Protein AF-C0D9E1-F1 (afdb_monomer_lite)

pLDDT: mean 73.82, std 11.69, range [39.16, 91.38]

Secondary structure (DSSP, 8-state):
----TTTS-HHHHHHHHHHHHHHHHHHHHHHHHHHHHHHHHHHHHHHHHHHHHHHHHHHHHHHHHHHHHHHHHHHHHHHHHTT-HHHHHHHHHHHHHHHH-

InterPro domains:
  IPR002528 Multi antimicrobial extrusion protein [PF01554] (20-98)
  IPR050222 Multi Antimicrobial Extrusion (MATE) [PTHR43298] (8-98)

Structure (mmCIF, N/CA/C/O backbone):
data_AF-C0D9E1-F1
#
_entry.id   AF-C0D9E1-F1
#
loop_
_atom_site.group_PDB
_atom_site.id
_atom_site.type_symbol
_atom_site.label_atom_id
_atom_site.label_alt_id
_atom_site.label_comp_id
_atom_site.label_asym_id
_atom_site.label_entity_id
_atom_site.label_seq_id
_atom_site.pdbx_PDB_ins_code
_atom_site.Cartn_x
_atom_site.Cartn_y
_atom_site.Cartn_z
_atom_site.occupancy
_atom_site.B_iso_or_equiv
_atom_site.auth_seq_id
_atom_site.auth_comp_id
_atom_site.auth_asym_id
_atom_site.auth_atom_id
_atom_site.pdbx_PDB_model_num
ATOM 1 N N . MET A 1 1 ? -19.205 -10.782 11.138 1.00 39.16 1 MET A N 1
ATOM 2 C CA . MET A 1 1 ? -18.779 -11.457 12.380 1.00 39.16 1 MET A CA 1
ATOM 3 C C . MET A 1 1 ? -17.607 -10.649 12.913 1.00 39.16 1 MET A C 1
ATOM 5 O O . MET A 1 1 ? -16.546 -10.684 12.308 1.00 39.16 1 MET A O 1
ATOM 9 N N . VAL A 1 2 ? -17.841 -9.777 13.895 1.00 44.69 2 VAL A N 1
ATOM 10 C CA . VAL A 1 2 ? -16.774 -8.955 14.487 1.00 44.69 2 VAL A CA 1
ATOM 11 C C . VAL A 1 2 ? -16.062 -9.864 15.479 1.00 44.69 2 VAL A C 1
ATOM 13 O O . VAL A 1 2 ? -16.632 -10.196 16.511 1.00 44.69 2 VAL A O 1
ATOM 16 N N . THR A 1 3 ? -14.894 -10.379 15.100 1.00 47.94 3 THR A N 1
ATOM 17 C CA . THR A 1 3 ? -14.105 -11.274 15.949 1.00 47.94 3 THR A CA 1
ATOM 18 C C . THR A 1 3 ? -13.594 -10.463 17.134 1.00 47.94 3 THR A C 1
ATOM 20 O O . THR A 1 3 ? -12.761 -9.574 16.969 1.00 47.94 3 THR A O 1
ATOM 23 N N . ASP A 1 4 ? -14.163 -10.716 18.306 1.00 47.62 4 ASP A N 1
ATOM 24 C CA . ASP A 1 4 ? -13.834 -10.027 19.546 1.00 47.62 4 ASP A CA 1
ATOM 25 C C . ASP A 1 4 ? -12.424 -10.450 19.988 1.00 47.62 4 ASP A C 1
ATOM 27 O O . ASP A 1 4 ? -12.189 -11.595 20.373 1.00 47.62 4 ASP A O 1
ATOM 31 N N . LEU A 1 5 ? -11.462 -9.530 19.881 1.00 58.06 5 LEU A N 1
ATOM 32 C CA . LEU A 1 5 ? -10.038 -9.762 20.166 1.00 58.06 5 LEU A CA 1
ATOM 33 C C . LEU A 1 5 ? -9.748 -9.977 21.666 1.00 58.06 5 LEU A C 1
ATOM 35 O O . LEU A 1 5 ? -8.593 -10.126 22.054 1.00 58.06 5 LEU A O 1
ATOM 39 N N . THR A 1 6 ? -10.789 -9.968 22.503 1.00 56.75 6 THR A N 1
ATOM 40 C CA . THR A 1 6 ? -10.709 -9.978 23.969 1.00 56.75 6 THR A CA 1
ATOM 41 C C . THR A 1 6 ? -11.094 -11.319 24.607 1.00 56.75 6 THR A C 1
ATOM 43 O O . THR A 1 6 ? -10.997 -11.449 25.824 1.00 56.75 6 THR A O 1
ATOM 46 N N . THR A 1 7 ? -11.549 -12.308 23.823 1.00 56.34 7 THR A N 1
ATOM 47 C CA . THR A 1 7 ? -12.130 -13.563 24.356 1.00 56.34 7 THR A CA 1
ATOM 48 C C . THR A 1 7 ? -11.376 -14.845 23.993 1.00 56.34 7 THR A C 1
ATOM 50 O O . THR A 1 7 ? -11.486 -15.822 24.727 1.00 56.34 7 THR A O 1
ATOM 53 N N . GLU A 1 8 ? -10.570 -14.856 22.927 1.00 54.84 8 GLU A N 1
ATOM 54 C CA . GLU A 1 8 ? -9.747 -16.012 22.538 1.00 54.84 8 GLU A CA 1
ATOM 55 C C . GLU A 1 8 ? -8.259 -15.744 22.802 1.00 54.84 8 GLU A C 1
ATOM 57 O O . GLU A 1 8 ? -7.779 -14.616 22.691 1.00 54.84 8 GLU A O 1
ATOM 62 N N . HIS A 1 9 ? -7.526 -16.807 23.137 1.00 62.59 9 HIS A N 1
ATOM 63 C CA . HIS A 1 9 ? -6.083 -16.799 23.368 1.00 62.59 9 HIS A CA 1
ATOM 64 C C . HIS A 1 9 ? -5.336 -16.042 22.239 1.00 62.59 9 HIS A C 1
ATOM 66 O O . HIS A 1 9 ? -5.494 -16.392 21.060 1.00 62.59 9 HIS A O 1
ATOM 72 N N . PRO A 1 10 ? -4.558 -14.986 22.560 1.00 66.44 10 PRO A N 1
ATOM 73 C CA . PRO A 1 10 ? -4.027 -14.037 21.577 1.00 66.44 10 PRO A CA 1
ATOM 74 C C . PRO A 1 10 ? -3.157 -14.691 20.499 1.00 66.44 10 PRO A C 1
ATOM 76 O O . PRO A 1 10 ? -3.138 -14.221 19.365 1.00 66.44 10 PRO A O 1
ATOM 79 N N . ASP A 1 11 ? -2.506 -15.809 20.807 1.00 69.94 11 ASP A N 1
ATOM 80 C CA . ASP A 1 11 ? -1.727 -16.623 19.878 1.00 69.94 11 ASP A CA 1
ATOM 81 C C . ASP A 1 11 ? -2.571 -17.163 18.710 1.00 69.94 11 ASP A C 1
ATOM 83 O O . ASP A 1 11 ? -2.190 -16.987 17.552 1.00 69.94 11 ASP A O 1
ATOM 87 N N . LYS A 1 12 ? -3.756 -17.734 18.958 1.00 70.25 12 LYS A N 1
ATOM 88 C CA . LYS A 1 12 ? -4.616 -18.283 17.889 1.00 70.25 12 LYS A CA 1
ATOM 89 C C . LYS A 1 12 ? -5.127 -17.215 16.928 1.00 70.25 12 LYS A C 1
ATOM 91 O O . LYS A 1 12 ? -5.169 -17.440 15.716 1.00 70.25 12 LYS A O 1
ATOM 96 N N . ILE A 1 13 ? -5.520 -16.061 17.464 1.00 73.38 13 ILE A N 1
ATOM 97 C CA . ILE A 1 13 ? -5.987 -14.927 16.662 1.00 73.38 13 ILE A CA 1
ATOM 98 C C . ILE A 1 13 ? -4.833 -14.387 15.818 1.00 73.38 13 ILE A C 1
ATOM 100 O O . ILE A 1 13 ? -5.008 -14.171 14.616 1.00 73.38 13 ILE A O 1
ATOM 104 N N . LEU A 1 14 ? -3.661 -14.207 16.436 1.00 76.38 14 LEU A N 1
ATOM 105 C CA . LEU A 1 14 ? -2.480 -13.692 15.760 1.00 76.38 14 LEU A CA 1
ATOM 106 C C . LEU A 1 14 ? -2.113 -14.593 14.582 1.00 76.38 14 LEU A C 1
ATOM 108 O O . LEU A 1 14 ? -2.024 -14.096 13.467 1.00 76.38 14 LEU A O 1
ATOM 112 N N . TRP A 1 15 ? -2.009 -15.911 14.791 1.00 79.31 15 TRP A N 1
ATOM 113 C CA . TRP A 1 15 ? -1.710 -16.875 13.726 1.00 79.31 15 TRP A CA 1
ATOM 114 C C . TRP A 1 15 ? -2.765 -16.880 12.615 1.00 79.31 15 TRP A C 1
ATOM 116 O O . TRP A 1 15 ? -2.409 -16.959 11.439 1.00 79.31 15 TRP A O 1
ATOM 126 N N . ARG A 1 16 ? -4.054 -16.741 12.952 1.00 80.56 16 ARG A N 1
ATOM 127 C CA . ARG A 1 16 ? -5.148 -16.722 11.969 1.00 80.56 16 ARG A CA 1
ATOM 128 C C . ARG A 1 16 ? -5.216 -15.434 11.144 1.00 80.56 16 ARG A C 1
ATOM 130 O O . ARG A 1 16 ? -5.728 -15.485 10.030 1.00 80.56 16 ARG A O 1
ATOM 137 N N . PHE A 1 17 ? -4.696 -14.316 11.653 1.00 79.44 17 PHE A N 1
ATOM 138 C CA . PHE A 1 17 ? -4.537 -13.069 10.893 1.00 79.44 17 PHE A CA 1
ATOM 139 C C . PHE A 1 17 ? -3.194 -12.996 10.151 1.00 79.44 17 PHE A C 1
ATOM 141 O O . PHE A 1 17 ? -3.153 -12.535 9.010 1.00 79.44 17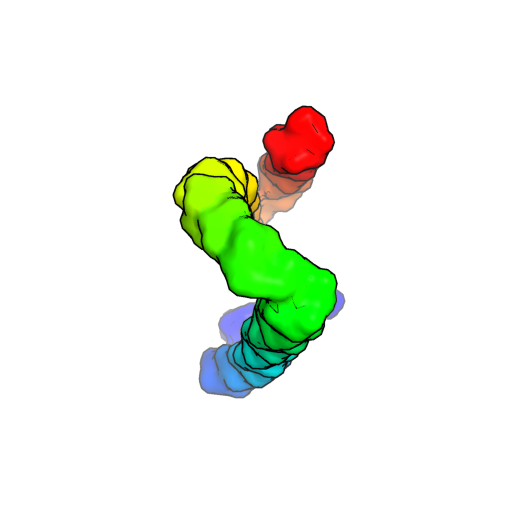 PHE A O 1
ATOM 148 N N . LEU A 1 18 ? -2.109 -13.480 10.761 1.00 82.44 18 LEU A N 1
ATOM 149 C CA . LEU A 1 18 ? -0.765 -13.481 10.177 1.00 82.44 18 LEU A CA 1
ATOM 150 C C . LEU A 1 18 ? -0.672 -14.385 8.957 1.00 82.44 18 LEU A C 1
ATOM 152 O O . LEU A 1 18 ? -0.154 -13.943 7.943 1.00 82.44 18 LEU A O 1
ATOM 156 N N . LEU A 1 19 ? -1.184 -15.619 9.024 1.00 85.12 19 LEU A N 1
ATOM 157 C CA . LEU A 1 19 ? -1.130 -16.564 7.901 1.00 85.12 19 LEU A CA 1
ATOM 158 C C . LEU A 1 19 ? -1.678 -15.973 6.592 1.00 85.12 19 LEU A C 1
ATOM 160 O O . LEU A 1 19 ? -0.931 -15.920 5.614 1.00 85.12 19 LEU A O 1
ATOM 164 N N . PRO A 1 20 ? -2.934 -15.488 6.538 1.00 84.81 20 PRO A N 1
ATOM 165 C CA . PRO A 1 20 ? -3.468 -14.907 5.311 1.00 84.81 20 PRO A CA 1
ATOM 166 C C . PRO A 1 20 ? -2.746 -13.612 4.916 1.00 84.81 20 PRO A C 1
ATOM 168 O O . PRO A 1 20 ? -2.545 -13.377 3.727 1.00 84.81 20 PRO A O 1
ATOM 171 N N . MET A 1 21 ? -2.301 -12.798 5.880 1.00 86.12 21 MET A N 1
ATOM 172 C CA . MET A 1 21 ? -1.539 -11.577 5.598 1.00 86.12 21 MET A CA 1
ATOM 173 C C . MET A 1 21 ? -0.177 -11.887 4.958 1.00 86.12 21 MET A C 1
ATOM 175 O O . MET A 1 21 ? 0.172 -11.294 3.941 1.00 86.12 21 MET A O 1
ATOM 179 N N . MET A 1 22 ? 0.568 -12.850 5.503 1.00 86.81 22 MET A N 1
ATOM 180 C CA . MET A 1 22 ? 1.854 -13.294 4.961 1.00 86.81 22 MET A CA 1
ATOM 181 C C . MET A 1 22 ? 1.694 -13.858 3.555 1.00 86.81 22 MET A C 1
ATOM 183 O O . MET A 1 22 ? 2.451 -13.494 2.660 1.00 86.81 22 MET A O 1
ATOM 187 N N . VAL A 1 23 ? 0.680 -14.701 3.345 1.00 90.94 23 VAL A N 1
ATOM 188 C CA . VAL A 1 23 ? 0.356 -15.241 2.022 1.00 90.94 23 VAL A CA 1
ATOM 189 C C . VAL A 1 23 ? 0.070 -14.100 1.042 1.00 90.94 23 VAL A C 1
ATOM 191 O O . VAL A 1 23 ? 0.670 -14.064 -0.028 1.00 90.94 23 VAL A O 1
ATOM 194 N N . SER A 1 24 ? -0.754 -13.119 1.425 1.00 89.81 24 SER A N 1
ATOM 195 C CA . SER A 1 24 ? -1.048 -11.945 0.591 1.00 89.81 24 SER A CA 1
ATOM 196 C C . SER A 1 24 ? 0.213 -11.173 0.188 1.00 89.81 24 SER A C 1
ATOM 198 O O . SER A 1 24 ? 0.368 -10.831 -0.983 1.00 89.81 24 SER A O 1
ATOM 200 N N . VAL A 1 25 ? 1.126 -10.915 1.130 1.00 88.69 25 VAL A N 1
ATOM 201 C CA . VAL A 1 25 ? 2.380 -10.190 0.856 1.00 88.69 25 VAL A CA 1
ATOM 202 C C . VAL A 1 25 ? 3.306 -11.001 -0.057 1.00 88.69 25 VAL A C 1
ATOM 204 O O . VAL A 1 25 ? 3.913 -10.444 -0.970 1.00 88.69 25 VAL A O 1
ATOM 207 N N . ILE A 1 26 ? 3.385 -12.321 0.140 1.00 91.38 26 ILE A N 1
ATOM 208 C CA . ILE A 1 26 ? 4.170 -13.220 -0.718 1.00 91.38 26 ILE A CA 1
ATOM 209 C C . ILE A 1 26 ? 3.625 -13.211 -2.149 1.00 91.38 26 ILE A C 1
ATOM 211 O O . ILE A 1 26 ? 4.403 -13.064 -3.090 1.00 91.38 26 ILE A O 1
ATOM 215 N N . PHE A 1 27 ? 2.304 -13.306 -2.326 1.00 90.88 27 PHE A N 1
ATOM 216 C CA . PHE A 1 27 ? 1.670 -13.212 -3.645 1.00 90.88 27 PHE A CA 1
ATOM 217 C C . PHE A 1 27 ? 1.916 -11.854 -4.305 1.00 90.88 27 PHE A C 1
ATOM 219 O O . PHE A 1 27 ? 2.239 -11.809 -5.490 1.00 90.88 27 PHE A O 1
ATOM 226 N N . GLN A 1 28 ? 1.826 -10.759 -3.545 1.00 85.69 28 GLN A N 1
ATOM 227 C CA . GLN A 1 28 ? 2.119 -9.419 -4.053 1.00 85.69 28 GLN A CA 1
ATOM 228 C C . GLN A 1 28 ? 3.575 -9.302 -4.531 1.00 85.69 28 GLN A C 1
ATOM 230 O O . GLN A 1 28 ? 3.823 -8.777 -5.615 1.00 85.69 28 GLN A O 1
ATOM 235 N N . GLN A 1 29 ? 4.539 -9.846 -3.780 1.00 84.62 29 GLN A N 1
ATOM 236 C CA . GLN A 1 29 ? 5.943 -9.841 -4.200 1.00 84.62 29 GLN A CA 1
ATOM 237 C C . GLN A 1 29 ? 6.234 -10.759 -5.382 1.00 84.62 29 GLN A C 1
ATOM 239 O O . GLN A 1 29 ? 7.028 -10.390 -6.245 1.00 84.62 29 GLN A O 1
ATOM 244 N N . LEU A 1 30 ? 5.578 -11.916 -5.462 1.00 88.31 30 LEU A N 1
ATOM 245 C CA . LEU A 1 30 ? 5.629 -12.774 -6.646 1.00 88.31 30 LEU A CA 1
ATOM 246 C C . LEU A 1 30 ? 5.092 -12.048 -7.881 1.00 88.31 30 LEU A C 1
ATOM 248 O O . LEU A 1 30 ? 5.686 -12.171 -8.948 1.00 88.31 30 LEU A O 1
ATOM 252 N N . TYR A 1 31 ? 4.025 -11.261 -7.730 1.00 85.06 31 TYR A N 1
ATOM 253 C CA . TYR A 1 31 ? 3.469 -10.455 -8.815 1.00 85.06 31 TYR A CA 1
ATOM 254 C C . TYR A 1 31 ? 4.453 -9.374 -9.271 1.00 85.06 31 TYR A C 1
ATOM 256 O O . TYR A 1 31 ? 4.752 -9.292 -10.457 1.00 85.06 31 TYR A O 1
ATOM 264 N N . ASN A 1 32 ? 5.035 -8.617 -8.334 1.00 80.19 32 ASN A N 1
ATOM 265 C CA . ASN A 1 32 ? 6.061 -7.614 -8.639 1.00 80.19 32 ASN A CA 1
ATOM 266 C C . ASN A 1 32 ? 7.292 -8.233 -9.330 1.00 80.19 32 ASN A C 1
ATOM 268 O O . ASN A 1 32 ? 7.855 -7.643 -10.251 1.00 80.19 32 ASN A O 1
ATOM 272 N N . LEU A 1 33 ? 7.712 -9.432 -8.907 1.00 80.56 33 LEU A N 1
ATOM 273 C CA . LEU A 1 33 ? 8.836 -10.147 -9.512 1.00 80.56 33 LEU A CA 1
ATOM 274 C C . LEU A 1 33 ? 8.496 -10.670 -10.913 1.00 80.56 33 LEU A C 1
ATOM 276 O O . LEU A 1 33 ? 9.311 -10.540 -11.823 1.00 80.56 33 LEU A O 1
ATOM 280 N N . ALA A 1 34 ? 7.311 -11.251 -11.098 1.00 81.94 34 ALA A N 1
ATOM 281 C CA . ALA A 1 34 ? 6.852 -11.734 -12.396 1.00 81.94 34 ALA A CA 1
ATOM 282 C C . ALA A 1 34 ? 6.686 -10.581 -13.395 1.00 81.94 34 ALA A C 1
ATOM 284 O O . ALA A 1 34 ? 7.169 -10.691 -14.520 1.00 81.94 34 ALA A O 1
ATOM 285 N N . ASP A 1 35 ? 6.085 -9.468 -12.970 1.00 77.44 35 ASP A N 1
ATOM 286 C CA . ASP A 1 35 ? 5.930 -8.260 -13.780 1.00 77.44 35 ASP A CA 1
ATOM 287 C C . ASP A 1 35 ? 7.296 -7.685 -14.174 1.00 77.44 35 ASP A C 1
ATOM 289 O O . ASP A 1 35 ? 7.554 -7.471 -15.353 1.00 77.44 35 ASP A O 1
ATOM 293 N N . SER A 1 36 ? 8.234 -7.580 -13.227 1.00 68.44 36 SER A N 1
ATOM 294 C CA . SER A 1 36 ? 9.605 -7.131 -13.500 1.00 68.44 36 SER A CA 1
ATOM 295 C C . SER A 1 36 ? 10.380 -8.076 -14.432 1.00 68.44 36 SER A C 1
ATOM 297 O O . SER A 1 36 ? 11.086 -7.617 -15.328 1.00 68.44 36 SER A O 1
ATOM 299 N N . MET A 1 37 ? 10.227 -9.400 -14.298 1.00 73.56 37 MET A N 1
ATOM 300 C CA . MET A 1 37 ? 10.866 -10.370 -15.200 1.00 73.56 37 MET A CA 1
ATOM 301 C C . MET A 1 37 ? 10.272 -10.341 -16.614 1.00 73.56 37 MET A C 1
ATOM 303 O O . MET A 1 37 ? 11.014 -10.443 -17.594 1.00 73.56 37 MET A O 1
ATOM 307 N N . ILE A 1 38 ? 8.947 -10.208 -16.738 1.00 72.00 38 ILE A N 1
ATOM 308 C CA . ILE A 1 38 ? 8.255 -10.118 -18.030 1.00 72.00 38 ILE A CA 1
ATOM 309 C C . ILE A 1 38 ? 8.577 -8.779 -18.690 1.00 72.00 38 ILE A C 1
ATOM 311 O O . ILE A 1 38 ? 9.012 -8.771 -19.839 1.00 72.00 38 ILE A O 1
ATOM 315 N N . ALA A 1 39 ? 8.459 -7.667 -17.962 1.00 64.00 39 ALA A N 1
ATOM 316 C CA . ALA A 1 39 ? 8.847 -6.344 -18.432 1.00 64.00 39 ALA A CA 1
ATOM 317 C C . ALA A 1 39 ? 10.333 -6.307 -18.807 1.00 64.00 39 ALA A C 1
ATOM 319 O O . ALA A 1 39 ? 10.679 -5.793 -19.863 1.00 64.00 39 ALA A O 1
ATOM 320 N N . GLY A 1 40 ? 11.219 -6.930 -18.028 1.00 60.59 40 GLY A N 1
ATOM 321 C CA . GLY A 1 40 ? 12.641 -6.995 -18.358 1.00 60.59 40 GLY A CA 1
ATOM 322 C C . GLY A 1 40 ? 12.957 -7.813 -19.607 1.00 60.59 40 GLY A C 1
ATOM 323 O O . GLY A 1 40 ? 13.860 -7.452 -20.360 1.00 60.59 40 GLY A O 1
ATOM 324 N N . LYS A 1 41 ? 12.176 -8.861 -19.892 1.00 58.44 41 LYS A N 1
ATOM 325 C CA . LYS A 1 41 ? 12.279 -9.616 -21.149 1.00 58.44 41 LYS A CA 1
ATOM 326 C C . LYS A 1 41 ? 11.627 -8.923 -22.350 1.00 58.44 41 LYS A C 1
ATOM 328 O O . LYS A 1 41 ? 12.115 -9.104 -23.461 1.00 58.44 41 LYS A O 1
ATOM 333 N N . PHE A 1 42 ? 10.537 -8.179 -22.155 1.00 54.41 42 PHE A N 1
ATOM 334 C CA . PHE A 1 42 ? 9.768 -7.549 -23.239 1.00 54.41 42 PHE A CA 1
ATOM 335 C C . PHE A 1 42 ? 10.204 -6.119 -23.569 1.00 54.41 42 PHE A C 1
ATOM 337 O O . PHE A 1 42 ? 9.995 -5.672 -24.692 1.00 54.41 42 PHE A O 1
ATOM 344 N N . ALA A 1 43 ? 10.801 -5.401 -22.621 1.00 54.44 43 ALA A N 1
ATOM 345 C CA . ALA A 1 43 ? 11.088 -3.979 -22.766 1.00 54.44 43 ALA A CA 1
ATOM 346 C C . ALA A 1 43 ? 12.552 -3.701 -23.195 1.00 54.44 43 ALA A C 1
ATOM 348 O O . ALA A 1 43 ? 12.853 -2.629 -23.718 1.00 54.44 43 ALA A O 1
ATOM 349 N N . GLY A 1 44 ? 13.458 -4.683 -23.070 1.00 56.09 44 GLY A N 1
ATOM 350 C CA . GLY A 1 44 ? 14.878 -4.543 -23.428 1.00 56.09 44 GLY A CA 1
ATOM 351 C C . GLY A 1 44 ? 15.663 -3.643 -22.459 1.00 56.09 44 GLY A C 1
ATOM 352 O O . GLY A 1 44 ? 15.080 -2.868 -21.700 1.00 56.09 44 GLY A O 1
ATOM 353 N N . GLU A 1 45 ? 17.002 -3.725 -22.475 1.00 56.81 45 GLU A N 1
ATOM 354 C CA . GLU A 1 45 ? 17.891 -2.958 -21.571 1.00 56.81 45 GLU A CA 1
ATOM 355 C C . GLU A 1 45 ? 17.567 -1.455 -21.536 1.00 56.81 45 GLU A C 1
ATOM 357 O O . GLU A 1 45 ? 17.614 -0.836 -20.475 1.00 56.81 45 GLU A O 1
ATOM 362 N N . ALA A 1 46 ? 17.169 -0.879 -22.676 1.00 57.94 46 ALA A N 1
ATOM 363 C CA . ALA A 1 46 ? 16.826 0.536 -22.791 1.00 57.94 46 ALA A CA 1
ATOM 364 C C . ALA A 1 46 ? 15.552 0.924 -22.018 1.00 57.94 46 ALA A C 1
ATOM 366 O O . ALA A 1 46 ? 15.517 1.986 -21.396 1.00 57.94 46 ALA A O 1
ATOM 367 N N . ALA A 1 47 ? 14.515 0.082 -22.004 1.00 58.59 47 ALA A N 1
ATOM 368 C CA . ALA A 1 47 ? 13.312 0.370 -21.230 1.00 58.59 47 ALA A CA 1
ATOM 369 C C . ALA A 1 47 ? 13.492 0.041 -19.745 1.00 58.59 47 ALA A C 1
ATOM 371 O O . ALA A 1 47 ? 12.938 0.749 -18.910 1.00 58.59 47 ALA A O 1
ATOM 372 N N . LEU A 1 48 ? 14.312 -0.957 -19.391 1.00 57.31 48 LE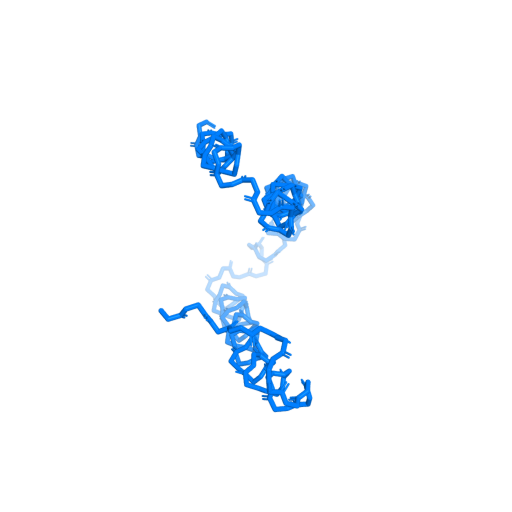U A N 1
ATOM 373 C CA . LEU A 1 48 ? 14.670 -1.198 -17.990 1.00 57.31 48 LEU A CA 1
ATOM 374 C C . LEU A 1 48 ? 15.477 -0.021 -17.414 1.00 57.31 48 LEU A C 1
ATOM 376 O O . LEU A 1 48 ? 15.228 0.410 -16.290 1.00 57.31 48 LEU A O 1
ATOM 380 N N . ALA A 1 49 ? 16.390 0.548 -18.208 1.00 61.78 49 ALA A N 1
ATOM 381 C CA . ALA A 1 49 ? 17.135 1.755 -17.859 1.00 61.78 49 ALA A CA 1
ATOM 382 C C . ALA A 1 49 ? 16.224 2.995 -17.759 1.00 61.78 49 ALA A C 1
ATOM 384 O O . ALA A 1 49 ? 16.371 3.785 -16.826 1.00 61.78 49 ALA A O 1
ATOM 385 N N . ALA A 1 50 ? 15.243 3.147 -18.658 1.00 60.88 50 ALA A N 1
ATOM 386 C CA . ALA A 1 50 ? 14.258 4.233 -18.601 1.00 60.88 50 ALA A CA 1
ATOM 387 C C . ALA A 1 50 ? 13.298 4.110 -17.399 1.00 60.88 50 ALA A C 1
ATOM 389 O O . ALA A 1 50 ? 12.983 5.114 -16.752 1.00 60.88 50 ALA A O 1
ATOM 390 N N . VAL A 1 51 ? 12.877 2.888 -17.053 1.00 62.38 51 VAL A N 1
ATOM 391 C CA . VAL A 1 51 ? 12.098 2.604 -15.838 1.00 62.38 51 VAL A CA 1
ATOM 392 C C . VAL A 1 51 ? 12.947 2.864 -14.595 1.00 62.38 51 VAL A C 1
ATOM 394 O O . VAL A 1 51 ? 12.461 3.509 -13.675 1.00 62.38 51 VAL A O 1
ATOM 397 N N . GLY A 1 52 ? 14.224 2.470 -14.584 1.00 63.47 52 GLY A N 1
ATOM 398 C CA . GLY A 1 52 ? 15.163 2.767 -13.497 1.00 63.47 52 GLY A CA 1
ATOM 399 C C . GLY A 1 52 ? 15.405 4.268 -13.290 1.00 63.47 52 GLY A C 1
ATOM 400 O O . GLY A 1 52 ? 15.441 4.727 -12.150 1.00 63.47 52 GLY A O 1
ATOM 401 N N . ALA A 1 53 ? 15.490 5.048 -14.372 1.00 66.62 53 ALA A N 1
ATOM 402 C CA . ALA A 1 53 ? 15.611 6.508 -14.313 1.00 66.62 53 ALA A CA 1
ATOM 403 C C . ALA A 1 53 ? 14.313 7.200 -13.850 1.00 66.62 53 ALA A C 1
ATOM 405 O O . ALA A 1 53 ? 14.370 8.231 -13.183 1.00 66.62 53 ALA A O 1
ATOM 406 N N . SER A 1 54 ? 13.148 6.621 -14.161 1.00 68.88 54 SER A N 1
ATOM 407 C CA . SER A 1 54 ? 11.830 7.134 -13.744 1.00 68.88 54 SER A CA 1
ATOM 408 C C . SER A 1 54 ? 11.385 6.617 -12.368 1.00 68.88 54 SER A C 1
ATOM 410 O O . SER A 1 54 ? 10.486 7.187 -11.749 1.00 68.88 54 SER A O 1
ATOM 412 N N . TYR A 1 55 ? 12.034 5.567 -11.856 1.00 71.38 55 TYR A N 1
ATOM 413 C CA . TYR A 1 55 ? 11.718 4.913 -10.586 1.00 71.38 55 TYR A CA 1
ATOM 414 C C . TYR A 1 55 ? 11.669 5.871 -9.384 1.00 71.38 55 TYR A C 1
ATOM 416 O O . TYR A 1 55 ? 10.727 5.761 -8.600 1.00 71.38 55 TYR A O 1
ATOM 424 N N . PRO A 1 56 ? 12.582 6.853 -9.228 1.00 77.06 56 PRO A N 1
ATOM 425 C CA . PRO A 1 56 ? 12.524 7.792 -8.109 1.00 77.06 56 PRO A CA 1
ATOM 426 C C . PRO A 1 56 ? 11.228 8.609 -8.085 1.00 77.06 56 PRO A C 1
ATOM 428 O O . PRO A 1 56 ? 10.658 8.831 -7.020 1.00 77.06 56 PRO A O 1
ATOM 431 N N . VAL A 1 57 ? 10.728 9.020 -9.256 1.00 80.06 57 VAL A N 1
ATOM 432 C CA . VAL A 1 57 ? 9.480 9.788 -9.372 1.00 80.06 57 VAL A CA 1
ATOM 433 C C . VAL A 1 57 ? 8.293 8.914 -8.977 1.00 80.06 57 VAL A C 1
ATOM 435 O O . VAL A 1 57 ? 7.466 9.325 -8.163 1.00 80.06 57 VAL A O 1
ATOM 438 N N . THR A 1 58 ? 8.245 7.679 -9.477 1.00 79.06 58 THR A N 1
ATOM 439 C CA . THR A 1 58 ? 7.205 6.709 -9.116 1.00 79.06 58 THR A CA 1
ATOM 440 C C . THR A 1 58 ? 7.216 6.398 -7.620 1.00 79.06 58 THR A C 1
ATOM 442 O O . THR A 1 58 ? 6.156 6.360 -7.001 1.00 79.06 58 THR A O 1
ATOM 445 N N . VAL A 1 59 ? 8.396 6.246 -7.010 1.00 81.88 59 VAL A N 1
ATOM 446 C CA . VAL A 1 59 ? 8.540 6.023 -5.563 1.00 81.88 59 VAL A CA 1
ATOM 447 C C . VAL A 1 59 ? 8.007 7.205 -4.761 1.00 81.88 59 VAL A C 1
ATOM 449 O O . VAL A 1 59 ? 7.329 6.982 -3.765 1.00 81.88 59 VAL A O 1
ATOM 452 N N . ILE A 1 60 ? 8.253 8.448 -5.184 1.00 85.25 60 ILE A N 1
ATOM 453 C CA . ILE A 1 60 ? 7.723 9.637 -4.496 1.00 85.25 60 ILE A CA 1
ATOM 454 C C . ILE A 1 60 ? 6.190 9.661 -4.553 1.00 85.25 60 ILE A C 1
ATOM 456 O O . ILE A 1 60 ? 5.539 9.842 -3.522 1.00 85.25 60 ILE A O 1
ATOM 460 N N . PHE A 1 61 ? 5.602 9.423 -5.729 1.00 81.69 61 PHE A N 1
ATOM 461 C CA . PHE A 1 61 ? 4.145 9.343 -5.878 1.00 81.69 61 PHE A CA 1
ATOM 462 C C . PHE A 1 61 ? 3.544 8.207 -5.047 1.00 81.69 61 PHE A C 1
ATOM 464 O O . PHE A 1 61 ? 2.555 8.397 -4.338 1.00 81.69 61 PHE A O 1
ATOM 471 N N . MET A 1 62 ? 4.170 7.035 -5.086 1.00 83.19 62 MET A N 1
ATOM 472 C CA . MET A 1 62 ? 3.733 5.865 -4.337 1.00 83.19 62 MET A CA 1
ATOM 473 C C . MET A 1 62 ? 3.886 6.077 -2.826 1.00 83.19 62 MET A C 1
ATOM 475 O O . MET A 1 62 ? 2.999 5.694 -2.072 1.00 83.19 62 MET A O 1
ATOM 479 N N . ALA A 1 63 ? 4.945 6.753 -2.374 1.00 82.94 63 ALA A N 1
ATOM 480 C CA . ALA A 1 63 ? 5.131 7.130 -0.976 1.00 82.94 63 ALA A CA 1
ATOM 481 C C . ALA A 1 63 ? 4.034 8.089 -0.497 1.00 82.94 63 ALA A C 1
ATOM 483 O O . ALA A 1 63 ? 3.530 7.926 0.612 1.00 82.94 63 ALA A O 1
ATOM 484 N N . PHE A 1 64 ? 3.616 9.043 -1.334 1.00 83.81 64 PHE A N 1
ATOM 485 C CA . PHE A 1 64 ? 2.507 9.938 -1.008 1.00 83.81 64 PHE A CA 1
ATOM 486 C C . PHE A 1 64 ? 1.174 9.180 -0.928 1.00 83.81 64 PHE A C 1
ATOM 488 O O . PHE A 1 64 ? 0.437 9.319 0.050 1.00 83.81 64 PHE A O 1
ATOM 495 N N . ALA A 1 65 ? 0.899 8.313 -1.907 1.00 83.00 65 ALA A N 1
ATOM 496 C CA . ALA A 1 65 ? -0.312 7.497 -1.945 1.00 83.00 65 ALA A CA 1
ATOM 497 C C . ALA A 1 65 ? -0.397 6.537 -0.744 1.00 83.00 65 ALA A C 1
ATOM 499 O O . ALA A 1 65 ? -1.390 6.524 -0.014 1.00 83.00 65 ALA A O 1
ATOM 500 N N . VAL A 1 66 ? 0.668 5.772 -0.490 1.00 83.94 66 VAL A N 1
ATOM 501 C CA . VAL A 1 66 ? 0.748 4.826 0.632 1.00 83.94 66 VAL A CA 1
ATOM 502 C C . VAL A 1 66 ? 0.740 5.568 1.969 1.00 83.94 66 VAL A C 1
ATOM 504 O O . VAL A 1 66 ? 0.057 5.139 2.898 1.00 83.94 66 VAL A O 1
ATOM 507 N N . GLY A 1 67 ? 1.442 6.699 2.066 1.00 84.75 67 GLY A N 1
ATOM 508 C CA . GLY A 1 67 ? 1.484 7.536 3.263 1.00 84.75 67 GLY A CA 1
ATOM 509 C C . GLY A 1 67 ? 0.111 8.090 3.646 1.00 84.75 67 GLY A C 1
ATOM 510 O O . GLY A 1 67 ? -0.293 7.969 4.804 1.00 84.75 67 GLY A O 1
ATOM 511 N N . SER A 1 68 ? -0.639 8.623 2.678 1.00 82.00 68 SER A N 1
ATOM 512 C CA . SER A 1 68 ? -2.001 9.128 2.906 1.00 82.00 68 SER A CA 1
ATOM 513 C C . SER A 1 68 ? -2.960 8.007 3.336 1.00 82.00 68 SER A C 1
ATOM 515 O O . SER A 1 68 ? -3.732 8.151 4.293 1.00 82.00 68 SER A O 1
ATOM 517 N N . ASN A 1 69 ? -2.839 6.835 2.705 1.00 81.69 69 ASN A N 1
ATOM 518 C CA . ASN A 1 69 ? -3.660 5.669 3.020 1.00 81.69 69 ASN A CA 1
ATOM 519 C C . ASN A 1 69 ? -3.355 5.100 4.423 1.00 81.69 69 ASN A C 1
ATOM 521 O O . ASN A 1 69 ? -4.271 4.788 5.189 1.00 81.69 69 ASN A O 1
ATOM 525 N N . LEU A 1 70 ? -2.075 5.021 4.807 1.00 82.81 70 LEU A N 1
ATOM 526 C CA . LEU A 1 70 ? -1.657 4.624 6.157 1.00 82.81 70 LEU A CA 1
ATOM 527 C C . LEU A 1 70 ? -2.107 5.640 7.214 1.00 82.81 70 LEU A C 1
ATOM 529 O O . LEU A 1 70 ? -2.646 5.236 8.246 1.00 82.81 70 LEU A O 1
ATOM 533 N N . GLY A 1 71 ? -1.950 6.942 6.954 1.00 83.25 71 GLY A N 1
ATOM 534 C CA . GLY A 1 71 ? -2.398 8.007 7.858 1.00 83.25 71 GLY A CA 1
ATOM 535 C C . GLY A 1 71 ? -3.898 7.924 8.148 1.00 83.25 71 GLY A C 1
ATOM 536 O O . GLY A 1 71 ? -4.319 7.956 9.307 1.00 83.25 71 GLY A O 1
ATOM 537 N N . THR A 1 72 ? -4.697 7.692 7.108 1.00 81.38 72 THR A N 1
ATOM 538 C CA . THR A 1 72 ? -6.129 7.399 7.234 1.00 81.38 72 THR A CA 1
ATOM 539 C C . THR A 1 72 ? -6.387 6.162 8.088 1.00 81.38 72 THR A C 1
ATOM 541 O O . THR A 1 72 ? -7.191 6.209 9.021 1.00 81.38 72 THR A O 1
ATOM 544 N N . SER A 1 73 ? -5.722 5.046 7.775 1.00 80.06 73 SER A N 1
ATOM 545 C CA . SER A 1 73 ? -5.942 3.771 8.461 1.00 80.06 73 SER A CA 1
ATOM 546 C C . SER A 1 73 ? -5.667 3.881 9.962 1.00 80.06 73 SER A C 1
ATOM 548 O O . SER A 1 73 ? -6.390 3.292 10.767 1.00 80.06 73 SER A O 1
ATOM 550 N N . VAL A 1 74 ? -4.662 4.667 10.359 1.00 83.69 74 VAL A N 1
ATOM 551 C CA . VAL A 1 74 ? -4.352 4.936 11.771 1.00 83.69 74 VAL A CA 1
ATOM 552 C C . VAL A 1 74 ? -5.476 5.728 12.447 1.00 83.69 74 VAL A C 1
ATOM 554 O O . VAL A 1 74 ? -5.898 5.365 13.547 1.00 83.69 74 VAL A O 1
ATOM 557 N N . ILE A 1 75 ? -6.007 6.770 11.796 1.00 81.94 75 ILE A N 1
ATOM 558 C CA . ILE A 1 75 ? -7.123 7.572 12.329 1.00 81.94 75 ILE A CA 1
ATOM 559 C C . ILE A 1 75 ? -8.378 6.705 12.496 1.00 81.94 75 ILE A C 1
ATOM 561 O O . ILE A 1 75 ? -9.013 6.732 13.553 1.00 81.94 75 ILE A O 1
ATOM 565 N N . VAL A 1 76 ? -8.707 5.895 11.487 1.00 81.06 76 VAL A N 1
ATOM 566 C CA . VAL A 1 76 ? -9.858 4.980 11.517 1.00 81.06 76 VAL A CA 1
ATOM 567 C C . VAL A 1 76 ? -9.689 3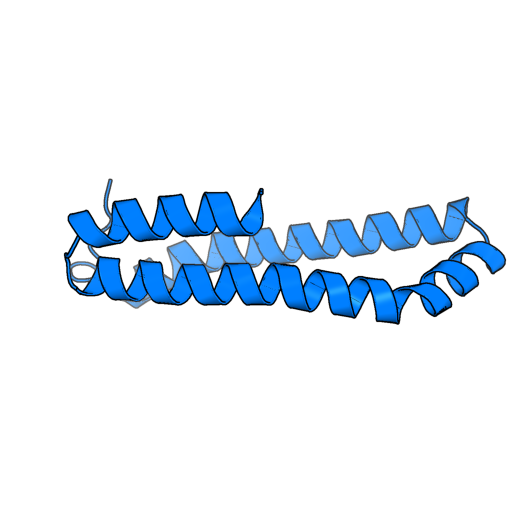.919 12.606 1.00 81.06 76 VAL A C 1
ATOM 569 O O . VAL A 1 76 ? -10.626 3.689 13.368 1.00 81.06 76 VAL A O 1
ATOM 572 N N . SER A 1 77 ? -8.499 3.325 12.738 1.00 79.81 77 SER A N 1
ATOM 573 C CA . SER A 1 77 ? -8.191 2.344 13.788 1.00 79.81 77 SER A CA 1
ATOM 574 C C . SER A 1 77 ? -8.343 2.942 15.191 1.00 79.81 77 SER A C 1
ATOM 576 O O . SER A 1 77 ? -8.960 2.337 16.071 1.00 79.81 77 SER A O 1
ATOM 578 N N . ARG A 1 78 ? -7.880 4.183 15.392 1.00 80.25 78 ARG A N 1
ATOM 579 C CA . ARG A 1 78 ? -8.020 4.895 16.669 1.00 80.25 78 ARG A CA 1
ATOM 580 C C . ARG A 1 78 ? -9.484 5.198 17.011 1.00 80.25 78 ARG A C 1
ATOM 582 O O . ARG A 1 78 ? -9.886 5.003 18.156 1.00 80.25 78 ARG A O 1
ATOM 589 N N . LEU A 1 79 ? -10.282 5.641 16.035 1.00 80.50 79 LEU A N 1
ATOM 590 C CA . LEU A 1 79 ? -11.721 5.899 16.207 1.00 80.50 79 LEU A CA 1
ATOM 591 C C . LEU A 1 79 ? -12.509 4.609 16.478 1.00 80.50 79 LEU A C 1
ATOM 593 O O . LEU A 1 79 ? -13.392 4.592 17.336 1.00 80.50 79 LEU A O 1
ATOM 597 N N . PHE A 1 80 ? -12.150 3.521 15.794 1.00 76.75 80 PHE A N 1
ATOM 598 C CA . PHE A 1 80 ? -12.730 2.199 16.014 1.00 76.75 80 PHE A CA 1
ATOM 599 C C . PHE A 1 80 ? -12.416 1.668 17.421 1.00 76.75 80 PHE A C 1
ATOM 601 O O . PHE A 1 80 ? -13.321 1.203 18.113 1.00 76.75 80 PHE A O 1
ATOM 608 N N . GLY A 1 81 ? -11.169 1.814 17.888 1.00 76.12 81 GLY A N 1
ATOM 609 C CA . GLY A 1 81 ? -10.768 1.459 19.255 1.00 76.12 81 GLY A CA 1
ATOM 610 C C . GLY A 1 81 ? -11.469 2.291 20.337 1.00 76.12 81 GLY A C 1
ATOM 611 O O . GLY A 1 81 ? -11.769 1.777 21.411 1.00 76.12 81 GLY A O 1
ATOM 612 N N . ALA A 1 82 ? -11.807 3.550 20.038 1.00 82.06 82 ALA A N 1
ATOM 613 C CA . ALA A 1 82 ? -12.582 4.425 20.919 1.00 82.06 82 ALA A CA 1
ATOM 614 C C . ALA A 1 82 ? -14.104 4.145 20.912 1.00 82.06 82 ALA A C 1
ATOM 616 O O . ALA A 1 82 ? -14.842 4.827 21.620 1.00 82.06 82 ALA A O 1
ATOM 617 N N . LYS A 1 83 ? -14.583 3.161 20.127 1.00 77.19 83 LYS A N 1
ATOM 618 C CA . LYS A 1 83 ? -16.011 2.834 19.913 1.00 77.19 83 LYS A CA 1
ATOM 619 C C . LYS A 1 83 ? -16.863 4.005 19.382 1.00 77.19 83 LYS A C 1
ATOM 621 O O . LYS A 1 83 ? -18.091 3.958 19.453 1.00 77.19 83 LYS A O 1
ATOM 626 N N . ASP A 1 84 ? -16.239 5.032 18.800 1.00 78.00 84 ASP A N 1
ATOM 627 C CA . ASP A 1 84 ? -16.925 6.189 18.207 1.00 78.00 84 ASP A CA 1
ATOM 628 C C . ASP A 1 84 ? -17.203 5.941 16.714 1.00 78.00 84 ASP A C 1
ATOM 630 O O . ASP A 1 84 ? -16.525 6.437 15.806 1.00 78.00 84 ASP A O 1
ATOM 634 N N . TYR A 1 85 ? -18.220 5.116 16.458 1.00 76.06 85 TYR A N 1
ATOM 635 C CA . TYR A 1 85 ? -18.610 4.705 15.106 1.00 76.06 85 TYR A CA 1
ATOM 636 C C . TYR A 1 85 ? -19.177 5.853 14.252 1.00 76.06 85 TYR A C 1
ATOM 638 O O . TYR A 1 85 ? -19.139 5.776 13.021 1.00 76.06 85 TYR A O 1
ATOM 646 N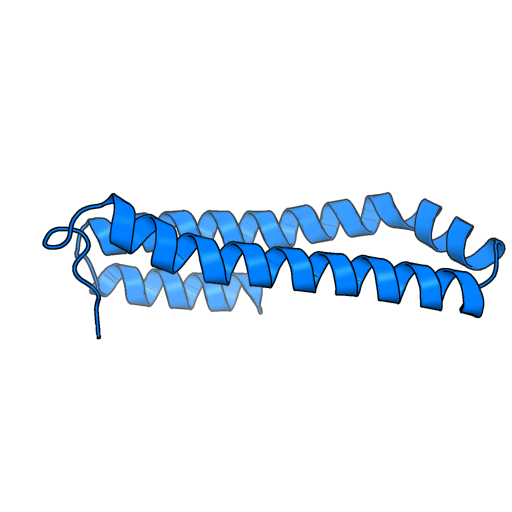 N . GLY A 1 86 ? -19.681 6.921 14.882 1.00 79.19 86 GLY A N 1
ATOM 647 C CA . GLY A 1 86 ? -20.211 8.093 14.183 1.00 79.19 86 GLY A CA 1
ATOM 648 C C . GLY A 1 86 ? -19.099 8.861 13.477 1.00 79.19 86 GLY A C 1
ATOM 649 O O . GLY A 1 86 ? -19.150 9.067 12.263 1.00 79.19 86 GLY A O 1
ATOM 650 N N . ARG A 1 87 ? -18.039 9.202 14.219 1.00 75.25 87 ARG A N 1
ATOM 651 C CA . ARG A 1 87 ? -16.859 9.863 13.645 1.00 75.25 87 ARG A CA 1
ATOM 652 C C . ARG A 1 87 ? -16.045 8.943 12.741 1.00 75.25 87 ARG A C 1
ATOM 654 O O . ARG A 1 87 ? -15.488 9.421 11.756 1.00 75.25 87 ARG A O 1
ATOM 661 N N . MET A 1 88 ? -16.018 7.639 13.021 1.00 75.88 88 MET A N 1
ATOM 662 C CA . MET A 1 88 ? -15.374 6.645 12.156 1.00 75.88 88 MET A CA 1
ATOM 663 C C . MET A 1 88 ? -15.957 6.662 10.736 1.00 75.88 88 MET A C 1
ATOM 665 O O . MET A 1 88 ? -15.198 6.714 9.770 1.00 75.88 88 MET A O 1
ATOM 669 N N . ARG A 1 89 ? -17.290 6.667 10.589 1.00 75.44 89 ARG A N 1
ATOM 670 C CA . ARG A 1 89 ? -17.941 6.653 9.269 1.00 75.44 89 ARG A CA 1
ATOM 671 C C . ARG A 1 89 ? -17.619 7.919 8.465 1.00 75.44 89 ARG A C 1
ATOM 673 O O . ARG A 1 89 ? -17.326 7.823 7.272 1.00 75.44 89 ARG A O 1
ATOM 680 N N . THR A 1 90 ? -17.596 9.082 9.116 1.00 79.69 90 THR A N 1
ATOM 681 C CA . THR A 1 90 ? -17.167 10.338 8.483 1.00 79.69 90 THR A CA 1
ATOM 682 C C . THR A 1 90 ? -15.693 10.287 8.087 1.00 79.69 90 THR A C 1
ATOM 684 O O . THR A 1 90 ? -15.374 10.604 6.950 1.00 79.69 90 THR A O 1
ATOM 687 N N . ALA A 1 91 ? -14.803 9.813 8.966 1.00 77.44 91 ALA A N 1
ATOM 688 C CA . ALA A 1 91 ? -13.371 9.715 8.678 1.00 77.44 91 ALA A CA 1
ATOM 689 C C . ALA A 1 91 ? -13.064 8.775 7.500 1.00 77.44 91 ALA A C 1
ATOM 691 O O . ALA A 1 91 ? -12.262 9.124 6.638 1.00 77.44 91 ALA A O 1
ATOM 692 N N . VAL A 1 92 ? -13.740 7.623 7.419 1.00 77.00 92 VAL A N 1
ATOM 693 C CA . VAL A 1 92 ? -13.615 6.693 6.283 1.00 77.00 92 VAL A CA 1
ATOM 694 C C . VAL A 1 92 ? -14.078 7.355 4.986 1.00 77.00 92 VAL A C 1
ATOM 696 O O . VAL A 1 92 ? -13.401 7.241 3.971 1.00 77.00 92 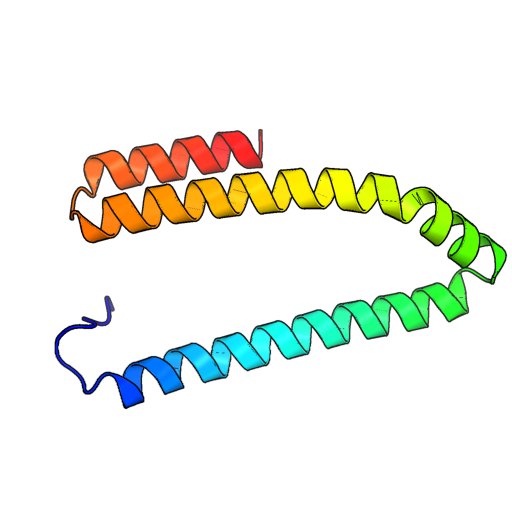VAL A O 1
ATOM 699 N N . THR A 1 93 ? -15.199 8.079 5.019 1.00 78.12 93 THR A N 1
ATOM 700 C CA . THR A 1 93 ? -15.739 8.753 3.829 1.00 78.12 93 THR A CA 1
ATOM 701 C C . THR A 1 93 ? -14.819 9.885 3.368 1.00 78.12 93 THR A C 1
ATOM 703 O O . THR A 1 93 ? -14.490 9.961 2.188 1.00 78.12 93 THR A O 1
ATOM 706 N N . THR A 1 94 ? -14.338 10.722 4.294 1.00 79.38 94 THR A N 1
ATOM 707 C CA . THR A 1 94 ? -13.382 11.801 4.001 1.00 79.38 94 THR A CA 1
ATOM 708 C C . THR A 1 94 ? -12.088 11.254 3.422 1.00 79.38 94 THR A C 1
ATOM 710 O O . THR A 1 94 ? -11.556 11.821 2.476 1.00 79.38 94 THR A O 1
ATOM 713 N N . ALA A 1 95 ? -11.589 10.143 3.954 1.00 75.81 95 ALA A 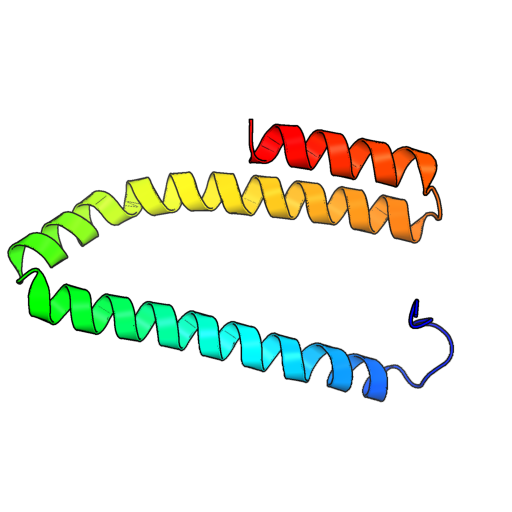N 1
ATOM 714 C CA . ALA A 1 95 ? -10.374 9.548 3.437 1.00 75.81 95 ALA A CA 1
ATOM 715 C C . ALA A 1 95 ? -10.552 8.876 2.077 1.00 75.81 95 ALA A C 1
ATOM 717 O O . ALA A 1 95 ? -9.665 8.959 1.236 1.00 75.81 95 ALA A O 1
ATOM 718 N N . PHE A 1 96 ? -11.707 8.253 1.835 1.00 75.06 96 PHE A N 1
ATOM 719 C CA . PHE A 1 96 ? -12.030 7.718 0.518 1.00 75.06 96 PHE A CA 1
ATOM 720 C C . PHE A 1 96 ? -12.087 8.841 -0.524 1.00 75.06 96 PHE A C 1
ATOM 722 O O . PHE A 1 96 ? -11.513 8.711 -1.597 1.00 75.06 96 PHE A O 1
ATOM 729 N N . ILE A 1 97 ? -12.693 9.980 -0.173 1.00 76.56 97 ILE A N 1
ATOM 730 C CA . ILE A 1 97 ? -12.707 11.180 -1.019 1.00 76.56 97 ILE A CA 1
ATOM 731 C C . ILE A 1 97 ? -11.289 11.734 -1.212 1.00 76.56 97 ILE A C 1
ATOM 733 O O . ILE A 1 97 ? -10.933 12.082 -2.326 1.00 76.56 97 ILE A O 1
ATOM 737 N N . ALA A 1 98 ? -10.464 11.787 -0.166 1.00 72.69 98 ALA A N 1
ATOM 738 C CA . ALA A 1 98 ? -9.115 12.348 -0.246 1.00 72.69 98 ALA A CA 1
ATOM 739 C C . ALA A 1 98 ? -8.105 11.462 -1.001 1.00 72.69 98 ALA A C 1
ATOM 741 O O . ALA A 1 98 ? -7.104 11.976 -1.489 1.00 72.69 98 ALA A O 1
ATOM 742 N N . CYS A 1 99 ? -8.326 10.144 -1.065 1.00 63.72 99 CYS A N 1
ATOM 743 C CA . CYS A 1 99 ? -7.468 9.218 -1.813 1.00 63.72 99 CYS A CA 1
ATOM 744 C C . CYS A 1 99 ? -7.937 8.969 -3.254 1.00 63.72 99 CYS A C 1
ATOM 746 O O . CYS A 1 99 ? -7.109 8.593 -4.080 1.00 63.72 99 CYS A O 1
ATOM 748 N N . VAL A 1 100 ? -9.236 9.108 -3.546 1.00 63.28 100 VAL A N 1
ATOM 749 C CA . VAL A 1 100 ? -9.813 8.848 -4.882 1.00 63.28 100 VAL A CA 1
ATOM 750 C C . VAL A 1 100 ? -10.079 10.138 -5.670 1.00 63.28 100 VAL A C 1
ATOM 752 O O . VAL A 1 100 ? -10.113 10.086 -6.899 1.00 63.28 100 VAL A O 1
ATOM 755 N N . GLY A 1 101 ? -10.311 11.258 -4.981 1.00 47.56 101 GLY A N 1
ATOM 756 C CA . GLY A 1 101 ? -10.610 12.568 -5.570 1.00 47.56 101 GLY A CA 1
ATOM 757 C C . GLY A 1 101 ? -9.392 13.373 -5.991 1.00 47.56 101 GLY A C 1
ATOM 758 O O . GLY A 1 101 ? -8.272 13.076 -5.520 1.00 47.56 101 GLY A O 1
#

Radius of gyration: 19.36 Å; chains: 1; bounding box: 38×31×48 Å

Organism: NCBI:txid518636

Sequence (101 aa):
MVTDLTTEHPDKILWRFLLPMMVSVIFQQLYNLADSMIAGKFAGEAALAAVGASYPVTVIFMAFAVGSNLGTSVIVSRLFGAKDYGRMRTAVTTAFIACVG

Foldseek 3Di:
DPPDCPPDDVVVVCCVVVVVVVVVVVVVVVVVVVCCVVCPVPVDPVVVVVCVVCVVVVVVVVCVLVVLVVVLVVVLVVCVVVVVVVVSVVSVVVSVVVNVD